Protein AF-C6BZJ2-F1 (afdb_monomer_lite)

Sequence (100 aa):
MFIPDSMCGCAAEIKLNNRDAMRISLFDVQFTPKAMILIGMGIKKIAAKHGLPEGIIKEHMKGNLFIAPPSKNLYFLFHVPELDADMHITIPPCHFELIG

Structure (mmCIF, N/CA/C/O backbone):
data_AF-C6BZJ2-F1
#
_entry.id   AF-C6BZJ2-F1
#
loop_
_atom_site.group_PDB
_atom_site.id
_atom_site.type_symbol
_atom_site.label_atom_id
_atom_site.label_alt_id
_atom_site.label_comp_id
_atom_site.label_asym_id
_atom_site.label_entity_id
_atom_site.label_seq_id
_atom_site.pdbx_PDB_ins_code
_atom_site.Cartn_x
_atom_site.Cartn_y
_atom_site.Cartn_z
_atom_site.occupancy
_atom_site.B_iso_or_equiv
_atom_site.auth_seq_id
_atom_site.auth_comp_id
_atom_site.auth_asym_id
_atom_site.auth_atom_id
_atom_site.pdbx_PDB_model_num
ATOM 1 N N . MET A 1 1 ? -29.872 1.836 -23.911 1.00 36.44 1 MET A N 1
ATOM 2 C CA . MET A 1 1 ? -29.482 0.472 -23.503 1.00 36.44 1 MET A CA 1
ATOM 3 C C . MET A 1 1 ? -28.962 0.594 -22.080 1.00 36.44 1 MET A C 1
ATOM 5 O O . MET A 1 1 ? -27.877 1.122 -21.896 1.00 36.44 1 MET A O 1
ATOM 9 N N . PHE A 1 2 ? -29.796 0.293 -21.084 1.00 41.50 2 PHE A N 1
ATOM 10 C CA . PHE A 1 2 ? -29.382 0.304 -19.679 1.00 41.50 2 PHE A CA 1
ATOM 11 C C . PHE A 1 2 ? -28.673 -1.022 -19.417 1.00 41.50 2 PHE A C 1
ATOM 13 O O . PHE A 1 2 ? -29.295 -2.075 -19.548 1.00 41.50 2 PHE A O 1
ATOM 20 N N . ILE A 1 3 ? -27.373 -0.972 -19.136 1.00 44.03 3 ILE A N 1
ATOM 21 C CA . ILE A 1 3 ? -26.630 -2.139 -18.664 1.00 44.03 3 ILE A CA 1
ATOM 22 C C . ILE A 1 3 ? -26.962 -2.261 -17.171 1.00 44.03 3 ILE A C 1
ATOM 24 O O . ILE A 1 3 ? -26.715 -1.303 -16.441 1.00 44.03 3 ILE A O 1
ATOM 28 N N . PRO A 1 4 ? -27.570 -3.369 -16.714 1.00 42.19 4 PRO A N 1
ATOM 29 C CA . PRO A 1 4 ? -27.825 -3.591 -15.295 1.00 42.19 4 PRO A CA 1
ATOM 30 C C . PRO A 1 4 ? -26.504 -3.563 -14.520 1.00 42.19 4 PRO A C 1
ATOM 32 O O . PRO A 1 4 ? -25.533 -4.169 -14.974 1.00 42.19 4 PRO A O 1
ATOM 35 N N . ASP A 1 5 ? -26.467 -2.936 -13.341 1.00 49.00 5 ASP A N 1
ATOM 36 C CA . ASP A 1 5 ? -25.269 -2.898 -12.479 1.00 49.00 5 ASP A CA 1
ATOM 37 C C . ASP A 1 5 ? -24.736 -4.302 -12.131 1.00 49.00 5 ASP A C 1
ATOM 39 O O . ASP A 1 5 ? -23.554 -4.474 -11.850 1.00 49.00 5 ASP A O 1
ATOM 43 N N . SER A 1 6 ? -25.572 -5.339 -12.245 1.00 45.28 6 SER A N 1
ATOM 44 C CA . SER A 1 6 ? -25.180 -6.745 -12.090 1.00 45.28 6 SER A CA 1
ATOM 45 C C . SER A 1 6 ? -24.335 -7.317 -13.239 1.00 45.28 6 SER A C 1
ATOM 47 O O . SER A 1 6 ? -23.832 -8.432 -13.122 1.00 45.28 6 SER A O 1
ATOM 49 N N . MET A 1 7 ? -24.163 -6.581 -14.341 1.00 42.12 7 MET A N 1
ATOM 50 C CA . MET A 1 7 ? -23.281 -6.920 -15.470 1.00 42.12 7 MET A CA 1
ATOM 51 C C . MET A 1 7 ? -21.996 -6.078 -15.488 1.00 42.12 7 MET A C 1
ATOM 53 O O . MET A 1 7 ? -21.133 -6.287 -16.342 1.00 42.12 7 MET A O 1
ATOM 57 N N . CYS A 1 8 ? -21.834 -5.150 -14.539 1.00 42.81 8 CYS A N 1
ATOM 58 C CA . CYS A 1 8 ? -20.593 -4.415 -14.338 1.00 42.81 8 CYS A CA 1
ATOM 59 C C . CYS A 1 8 ? -19.653 -5.292 -13.500 1.00 42.81 8 CYS A C 1
ATOM 61 O O . CYS A 1 8 ? -19.649 -5.209 -12.280 1.00 42.81 8 CYS A O 1
ATOM 63 N N . GLY A 1 9 ? -18.964 -6.213 -14.188 1.00 38.72 9 GLY A N 1
ATOM 64 C CA . GLY A 1 9 ? -17.849 -7.045 -13.726 1.00 38.72 9 GLY A CA 1
ATOM 65 C C . GLY A 1 9 ? -17.817 -7.346 -12.232 1.00 38.72 9 GLY A C 1
ATOM 66 O O . GLY A 1 9 ? -17.342 -6.518 -11.462 1.00 38.72 9 GLY A O 1
ATOM 67 N N . CYS A 1 10 ? -18.251 -8.554 -11.854 1.00 40.34 10 CYS A N 1
ATOM 68 C CA . CYS A 1 10 ? -18.005 -9.165 -10.551 1.00 40.34 10 CYS A CA 1
ATOM 69 C C . CYS A 1 10 ? -16.703 -8.626 -9.948 1.00 40.34 10 CYS A C 1
ATOM 71 O O . CYS A 1 10 ? -15.621 -8.933 -10.456 1.00 40.34 10 CYS A O 1
ATOM 73 N N . ALA A 1 11 ? -16.802 -7.792 -8.908 1.00 49.09 11 ALA A N 1
ATOM 74 C CA . ALA A 1 11 ? -15.646 -7.458 -8.100 1.00 49.09 11 ALA A CA 1
ATOM 75 C C . ALA A 1 11 ? -15.102 -8.804 -7.624 1.00 49.09 11 ALA A C 1
ATOM 77 O O . ALA A 1 11 ? -15.763 -9.481 -6.840 1.00 49.09 11 ALA A O 1
ATOM 78 N N . ALA A 1 12 ? -13.986 -9.253 -8.203 1.00 55.09 12 ALA A N 1
ATOM 79 C CA . ALA A 1 12 ? -13.377 -10.511 -7.813 1.00 55.09 12 ALA A CA 1
ATOM 80 C C . ALA A 1 12 ? -13.259 -10.494 -6.286 1.00 55.09 12 ALA A C 1
ATOM 82 O O . ALA A 1 12 ? -12.769 -9.508 -5.731 1.00 55.09 12 ALA A O 1
ATOM 83 N N . GLU A 1 13 ? -13.774 -11.525 -5.614 1.00 66.25 13 GLU A N 1
ATOM 84 C CA . GLU A 1 13 ? -13.647 -11.647 -4.164 1.00 66.25 13 GLU A CA 1
ATOM 85 C C . GLU A 1 13 ? -12.154 -11.724 -3.834 1.00 66.25 13 GLU A C 1
ATOM 87 O O . GLU A 1 13 ? -11.521 -12.772 -3.968 1.00 66.25 13 GLU A O 1
ATOM 92 N N . ILE A 1 14 ? -11.560 -10.595 -3.451 1.00 80.50 14 ILE A N 1
ATOM 93 C CA . ILE A 1 14 ? -10.163 -10.554 -3.037 1.00 80.50 14 ILE A CA 1
ATOM 94 C C . ILE A 1 14 ? -10.122 -11.081 -1.612 1.00 80.50 14 ILE A C 1
ATOM 96 O O . ILE A 1 14 ? -10.772 -10.542 -0.717 1.00 80.50 14 ILE A O 1
ATOM 100 N N . LYS A 1 15 ? -9.359 -12.155 -1.402 1.00 83.50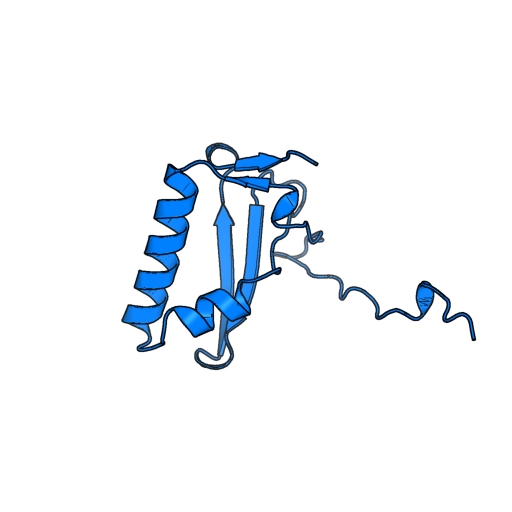 15 LYS A N 1
ATOM 101 C CA . LYS A 1 15 ? -9.185 -12.771 -0.086 1.00 83.50 15 LYS A CA 1
ATOM 102 C C . LYS A 1 15 ? -7.775 -12.539 0.426 1.00 83.50 15 LYS A C 1
ATOM 104 O O . LYS A 1 15 ? -6.801 -12.792 -0.274 1.00 83.50 15 LYS A O 1
ATOM 109 N N . LEU A 1 16 ? -7.667 -12.106 1.679 1.00 84.75 16 LEU A N 1
ATOM 110 C CA . LEU A 1 16 ? -6.401 -11.969 2.390 1.00 84.75 16 LEU A CA 1
ATOM 111 C C . LEU A 1 16 ? -6.316 -13.015 3.503 1.00 84.75 16 LEU A C 1
ATOM 113 O O . LEU A 1 16 ? -6.866 -12.826 4.592 1.00 84.75 16 LEU A O 1
ATOM 117 N N . ASN A 1 17 ? -5.580 -14.100 3.251 1.00 83.69 17 ASN A N 1
ATOM 118 C CA . ASN A 1 17 ? -5.438 -15.239 4.168 1.00 83.69 17 ASN A CA 1
ATOM 119 C C . ASN A 1 17 ? -6.802 -15.847 4.554 1.00 83.69 17 ASN A C 1
ATOM 121 O O . ASN A 1 17 ? -7.129 -15.925 5.736 1.00 83.69 17 ASN A O 1
ATOM 125 N N . ASN A 1 18 ? -7.613 -16.231 3.560 1.00 85.19 18 ASN A N 1
ATOM 126 C CA . ASN A 1 18 ? -8.975 -16.774 3.729 1.00 85.19 18 ASN A CA 1
ATOM 127 C C . ASN A 1 18 ? -9.995 -15.820 4.378 1.00 85.19 18 ASN A C 1
ATOM 129 O O . ASN A 1 18 ? -11.039 -16.266 4.845 1.00 85.19 18 ASN A O 1
ATOM 133 N N . ARG A 1 19 ? -9.709 -14.516 4.405 1.00 85.69 19 ARG A N 1
ATOM 134 C CA . ARG A 1 19 ? -10.638 -13.479 4.875 1.00 85.69 19 ARG A CA 1
ATOM 135 C C . ARG A 1 19 ? -11.050 -12.600 3.715 1.00 85.69 19 ARG A C 1
ATOM 137 O O . ARG A 1 19 ? -10.190 -12.247 2.909 1.00 85.69 19 ARG A O 1
ATOM 144 N N . ASP A 1 20 ? -12.310 -12.204 3.679 1.00 89.12 20 ASP A N 1
ATOM 145 C CA . ASP A 1 20 ? -12.795 -11.282 2.659 1.00 89.12 20 ASP A CA 1
ATOM 146 C C . ASP A 1 20 ? -12.140 -9.911 2.843 1.00 89.12 20 ASP A C 1
ATOM 148 O O . ASP A 1 20 ? -12.094 -9.357 3.948 1.00 89.12 20 ASP A O 1
ATOM 152 N N . ALA A 1 21 ? -11.583 -9.388 1.754 1.00 91.38 21 ALA A N 1
ATOM 153 C CA . ALA A 1 21 ? -10.979 -8.072 1.705 1.00 91.38 21 ALA A CA 1
ATOM 154 C C . ALA A 1 21 ? -11.869 -7.140 0.879 1.00 91.38 21 ALA A C 1
ATOM 156 O O . ALA A 1 21 ? -12.190 -7.408 -0.278 1.00 91.38 21 ALA A O 1
ATOM 157 N N . MET A 1 22 ? -12.252 -6.018 1.476 1.00 91.56 22 MET A N 1
ATOM 158 C CA . MET A 1 22 ? -13.057 -4.994 0.823 1.00 91.56 22 MET A CA 1
ATOM 159 C C . MET A 1 22 ? -12.140 -3.899 0.307 1.00 91.56 22 MET A C 1
ATOM 161 O O . MET A 1 22 ? -11.322 -3.365 1.060 1.00 91.56 22 MET A O 1
ATOM 165 N N . ARG A 1 23 ? -12.267 -3.574 -0.981 1.00 92.88 23 ARG A N 1
ATOM 166 C CA . ARG A 1 23 ? -11.536 -2.460 -1.588 1.00 92.88 23 ARG A CA 1
ATOM 167 C C . ARG A 1 23 ? -12.082 -1.143 -1.041 1.00 92.88 23 ARG A C 1
ATOM 169 O O . ARG A 1 23 ? -13.296 -0.981 -0.969 1.00 92.88 23 ARG A O 1
ATOM 176 N N . ILE A 1 24 ? -11.196 -0.210 -0.712 1.00 92.38 24 ILE A N 1
ATOM 177 C CA . ILE A 1 24 ? -11.568 1.153 -0.319 1.00 92.38 24 ILE A CA 1
ATOM 178 C C . ILE A 1 24 ? -10.845 2.184 -1.183 1.00 92.38 24 ILE A C 1
ATOM 180 O O . ILE A 1 24 ? -9.786 1.902 -1.755 1.00 92.38 24 ILE A O 1
ATOM 184 N N . SER A 1 25 ? -11.415 3.383 -1.293 1.00 91.19 25 SER A N 1
ATOM 185 C CA . SER A 1 25 ? -10.779 4.467 -2.032 1.00 91.19 25 SER A CA 1
ATOM 186 C C . SER A 1 25 ? -9.592 5.025 -1.254 1.00 91.19 25 SER A C 1
ATOM 188 O O . SER A 1 25 ? -9.645 5.185 -0.038 1.00 91.19 25 SER A O 1
ATOM 190 N N . LEU A 1 26 ? -8.534 5.417 -1.968 1.00 89.50 26 LEU A N 1
ATOM 191 C CA . LEU A 1 26 ? -7.454 6.220 -1.382 1.00 89.50 26 LEU A CA 1
ATOM 192 C C . LEU A 1 26 ? -7.958 7.579 -0.874 1.00 89.50 26 LEU A C 1
ATOM 194 O O . LEU A 1 26 ? -7.335 8.153 0.011 1.00 89.50 26 LEU A O 1
ATOM 198 N N . PHE A 1 27 ? -9.063 8.087 -1.429 1.00 90.81 27 PHE A N 1
ATOM 199 C CA . PHE A 1 27 ? -9.676 9.343 -0.995 1.00 90.81 27 PHE A CA 1
ATOM 200 C C . PHE A 1 27 ? -10.423 9.220 0.340 1.00 90.81 27 PHE A C 1
ATOM 202 O O . PHE A 1 27 ? -10.611 10.232 1.004 1.00 90.81 27 PHE A O 1
ATOM 209 N N . ASP A 1 28 ? -10.771 8.001 0.761 1.00 93.19 28 ASP A N 1
ATOM 210 C CA . ASP A 1 28 ? -11.466 7.742 2.030 1.00 93.19 28 ASP A CA 1
ATOM 211 C C . ASP A 1 28 ? -10.476 7.540 3.191 1.00 93.19 28 ASP A C 1
ATOM 213 O O . ASP A 1 28 ? -10.870 7.207 4.311 1.00 93.19 28 ASP A O 1
ATOM 217 N N . VAL A 1 29 ? -9.172 7.711 2.934 1.00 93.19 29 VAL A N 1
ATOM 218 C CA . VAL A 1 29 ? -8.098 7.455 3.896 1.00 93.19 29 VAL A CA 1
ATOM 219 C C . VAL A 1 29 ? -7.170 8.650 4.009 1.00 93.19 29 VAL A C 1
ATOM 221 O O . VAL A 1 29 ? -6.525 9.065 3.047 1.00 93.19 29 VAL A O 1
ATOM 224 N N . GLN A 1 30 ? -7.003 9.137 5.233 1.00 95.81 30 GLN A N 1
ATOM 225 C CA . GLN A 1 30 ? -5.985 10.115 5.568 1.00 95.81 30 GLN A CA 1
ATOM 226 C C . GLN A 1 30 ? -4.783 9.422 6.208 1.00 95.81 30 GLN A C 1
ATOM 228 O O . GLN A 1 30 ? -4.843 8.933 7.333 1.00 95.81 30 GLN A O 1
ATOM 233 N N . PHE A 1 31 ? -3.654 9.395 5.502 1.00 95.31 31 PHE A N 1
ATOM 234 C CA . PHE A 1 31 ? -2.404 8.871 6.048 1.00 95.31 31 PHE A CA 1
ATOM 235 C C . PHE A 1 31 ? -1.679 9.911 6.900 1.00 95.31 31 PHE A C 1
ATOM 237 O O . PHE A 1 31 ? -1.584 11.087 6.546 1.00 95.31 31 PHE A O 1
ATOM 244 N N . THR A 1 32 ? -1.060 9.454 7.987 1.00 96.81 32 THR A N 1
ATOM 245 C CA . THR A 1 32 ? -0.117 10.289 8.742 1.00 96.81 32 THR A CA 1
ATOM 246 C C . THR A 1 32 ? 1.109 10.631 7.879 1.00 96.81 32 THR A C 1
ATOM 248 O O . THR A 1 32 ? 1.542 9.802 7.069 1.00 96.81 32 THR A O 1
ATOM 251 N N . PRO A 1 33 ? 1.772 11.787 8.086 1.00 95.94 33 PRO A N 1
ATOM 252 C CA . PRO A 1 33 ? 2.997 12.126 7.352 1.00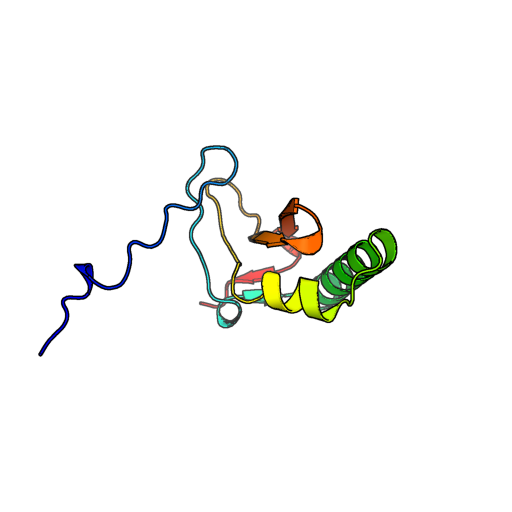 95.94 33 PRO A CA 1
ATOM 253 C C . PRO A 1 33 ? 4.088 11.053 7.478 1.00 95.94 33 PRO A C 1
ATOM 255 O O . PRO A 1 33 ? 4.758 10.705 6.506 1.00 95.94 33 PRO A O 1
ATOM 258 N N . LYS A 1 34 ? 4.221 10.461 8.673 1.00 94.94 34 LYS A N 1
ATOM 259 C CA . LYS A 1 34 ? 5.145 9.349 8.931 1.00 94.94 34 LYS A CA 1
ATOM 260 C C . LYS A 1 34 ? 4.816 8.122 8.077 1.00 94.94 34 LYS A C 1
ATOM 262 O O . LYS A 1 34 ? 5.732 7.504 7.544 1.00 94.94 34 LYS A O 1
ATOM 267 N N . ALA A 1 35 ? 3.537 7.775 7.932 1.00 93.94 35 ALA A N 1
ATOM 268 C CA . ALA A 1 35 ? 3.118 6.653 7.096 1.00 93.94 35 ALA A CA 1
ATOM 269 C C . ALA A 1 35 ? 3.479 6.884 5.627 1.00 93.94 35 ALA A C 1
ATOM 271 O O . ALA A 1 35 ? 4.073 6.007 5.008 1.00 93.94 35 ALA A O 1
ATOM 272 N N . MET A 1 36 ? 3.215 8.084 5.103 1.00 93.81 36 MET A N 1
ATOM 273 C CA . MET A 1 36 ? 3.550 8.441 3.720 1.00 93.81 36 MET A CA 1
ATOM 274 C C . MET A 1 36 ? 5.048 8.290 3.433 1.00 93.81 36 MET A C 1
ATOM 276 O O . MET A 1 36 ? 5.432 7.719 2.411 1.00 93.81 36 MET A O 1
ATOM 280 N N . ILE A 1 37 ? 5.900 8.736 4.362 1.00 94.94 37 ILE A N 1
ATOM 281 C CA . ILE A 1 37 ? 7.357 8.576 4.262 1.00 94.94 37 ILE A CA 1
ATOM 282 C C . ILE A 1 37 ? 7.740 7.093 4.250 1.00 94.94 37 ILE A C 1
ATOM 284 O O . ILE A 1 37 ? 8.495 6.665 3.378 1.00 94.94 37 ILE A O 1
ATOM 288 N N . LEU A 1 38 ? 7.210 6.298 5.183 1.00 94.06 38 LEU A N 1
ATOM 289 C CA . LEU A 1 38 ? 7.528 4.871 5.293 1.00 94.06 38 LEU A CA 1
ATOM 290 C C . LEU A 1 38 ? 7.076 4.073 4.064 1.00 94.06 38 LEU A C 1
ATOM 292 O O . LEU A 1 38 ? 7.836 3.239 3.575 1.00 94.06 38 LEU A O 1
ATOM 296 N N . ILE A 1 39 ? 5.887 4.362 3.529 1.00 92.38 39 ILE A N 1
ATOM 297 C CA . ILE A 1 39 ? 5.379 3.755 2.291 1.00 92.38 39 ILE A CA 1
ATOM 298 C C . ILE A 1 39 ? 6.316 4.099 1.128 1.00 92.38 39 ILE A C 1
ATOM 300 O O . ILE A 1 39 ? 6.782 3.205 0.421 1.00 92.38 39 ILE A O 1
ATOM 304 N N . GLY A 1 40 ? 6.671 5.379 0.973 1.00 93.25 40 GLY A N 1
ATOM 305 C CA . GLY A 1 40 ? 7.602 5.825 -0.063 1.00 93.25 40 GLY A CA 1
ATOM 306 C C . GLY A 1 40 ? 8.985 5.172 0.051 1.00 93.25 40 GLY A C 1
ATOM 307 O O . GLY A 1 40 ? 9.543 4.723 -0.950 1.00 93.25 40 GLY A O 1
ATOM 308 N N . MET A 1 41 ? 9.528 5.060 1.267 1.00 94.00 41 MET A N 1
ATOM 309 C CA . MET A 1 41 ? 10.793 4.363 1.529 1.00 94.00 41 MET A CA 1
ATOM 310 C C . MET A 1 41 ? 10.706 2.866 1.212 1.00 94.00 41 MET A C 1
ATOM 312 O O . MET A 1 41 ? 11.650 2.306 0.656 1.00 94.00 41 MET A O 1
ATOM 316 N N . GLY A 1 42 ? 9.581 2.222 1.531 1.00 92.19 42 GLY A N 1
ATOM 317 C CA . GLY A 1 42 ? 9.325 0.822 1.201 1.00 92.19 42 GLY A CA 1
ATOM 318 C C . GLY A 1 42 ? 9.355 0.578 -0.306 1.00 92.19 42 GLY A C 1
ATOM 319 O O . GLY A 1 42 ? 10.100 -0.284 -0.768 1.00 92.19 42 GLY A O 1
ATOM 320 N N . ILE A 1 43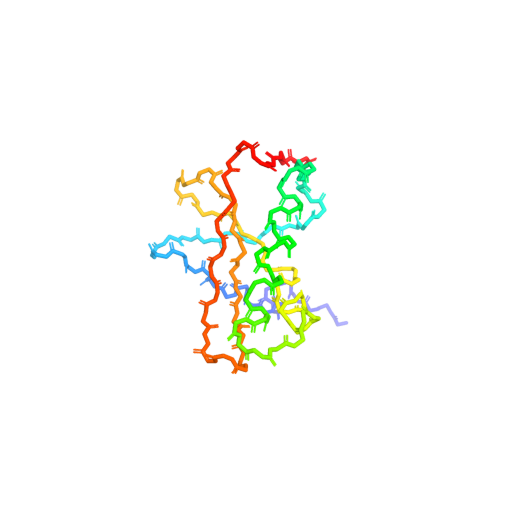 ? 8.632 1.399 -1.075 1.00 93.00 43 ILE A N 1
ATOM 321 C CA . ILE A 1 43 ? 8.608 1.334 -2.545 1.00 93.00 43 ILE A CA 1
ATOM 322 C C . ILE A 1 43 ? 10.018 1.503 -3.117 1.00 93.00 43 ILE A C 1
ATOM 324 O O . ILE A 1 43 ? 10.452 0.680 -3.919 1.00 93.00 43 ILE A O 1
ATOM 328 N N . LYS A 1 44 ? 10.764 2.516 -2.655 1.00 93.81 44 LYS A N 1
ATOM 329 C CA . LYS A 1 44 ? 12.160 2.749 -3.064 1.00 93.81 44 LYS A CA 1
ATOM 330 C C . LYS A 1 44 ? 13.054 1.545 -2.814 1.00 93.81 44 LYS A C 1
ATOM 332 O O . LYS A 1 44 ? 13.859 1.180 -3.665 1.00 93.81 44 LYS A O 1
ATOM 337 N N . LYS A 1 45 ? 12.912 0.918 -1.647 1.00 93.75 45 LYS A N 1
ATOM 338 C CA . LYS A 1 45 ? 13.714 -0.245 -1.271 1.00 93.75 45 LYS A CA 1
ATOM 339 C C . LYS A 1 45 ? 13.389 -1.464 -2.135 1.00 93.75 45 LYS A C 1
ATOM 341 O O . LYS A 1 45 ? 14.312 -2.173 -2.522 1.00 93.75 45 LYS A O 1
ATOM 346 N N . ILE A 1 46 ? 12.112 -1.700 -2.442 1.00 90.81 46 ILE A N 1
ATOM 347 C CA . ILE A 1 46 ? 11.685 -2.797 -3.324 1.00 90.81 46 ILE A CA 1
ATOM 348 C C . ILE A 1 46 ? 12.209 -2.553 -4.745 1.00 90.81 46 ILE A C 1
ATOM 350 O O . ILE A 1 46 ? 12.872 -3.423 -5.300 1.00 90.81 46 ILE A O 1
ATOM 354 N N . ALA A 1 47 ? 12.002 -1.347 -5.281 1.00 93.00 47 ALA A N 1
ATOM 355 C CA . ALA A 1 47 ? 12.518 -0.917 -6.580 1.00 93.00 47 ALA A CA 1
ATOM 356 C C . ALA A 1 47 ? 14.030 -1.158 -6.700 1.00 93.00 47 ALA A C 1
ATOM 358 O O . ALA A 1 47 ? 14.481 -1.885 -7.582 1.00 93.00 47 ALA A O 1
ATOM 359 N N . ALA A 1 48 ? 14.808 -0.631 -5.749 1.00 94.88 48 ALA A N 1
ATOM 360 C CA . ALA A 1 48 ? 16.261 -0.773 -5.739 1.00 94.88 48 ALA A CA 1
ATOM 361 C C . ALA A 1 48 ? 16.718 -2.233 -5.610 1.00 94.88 48 ALA A C 1
ATOM 363 O O . ALA A 1 48 ? 17.655 -2.645 -6.288 1.00 94.88 48 ALA A O 1
ATOM 364 N N . LYS A 1 49 ? 16.053 -3.029 -4.762 1.00 93.50 49 LYS A N 1
ATOM 365 C CA . LYS A 1 49 ? 16.409 -4.437 -4.539 1.00 93.50 49 LYS A CA 1
ATOM 366 C C . LYS A 1 49 ? 16.241 -5.284 -5.801 1.00 93.50 49 LYS A C 1
ATOM 368 O O . LYS A 1 49 ? 17.021 -6.208 -6.007 1.00 93.50 49 LYS A O 1
ATOM 373 N N . HIS A 1 50 ? 15.227 -4.989 -6.607 1.00 92.00 50 HIS A N 1
ATOM 374 C CA . HIS A 1 50 ? 14.876 -5.789 -7.777 1.00 92.00 50 HIS A CA 1
ATOM 375 C C . HIS A 1 50 ? 15.249 -5.129 -9.113 1.00 92.00 50 HIS A C 1
ATOM 377 O O . HIS A 1 50 ? 14.908 -5.654 -10.166 1.00 92.00 50 HIS A O 1
ATOM 383 N N . GLY A 1 51 ? 15.952 -3.991 -9.086 1.00 92.88 51 GLY A N 1
ATOM 384 C CA . GLY A 1 51 ? 16.357 -3.276 -10.299 1.00 92.88 51 GLY A CA 1
ATOM 385 C C . GLY A 1 51 ? 15.185 -2.695 -11.099 1.00 92.88 51 GLY A C 1
ATOM 386 O O . GLY A 1 51 ? 15.313 -2.507 -12.305 1.00 92.88 51 GLY A O 1
ATOM 387 N N . LEU A 1 52 ? 14.051 -2.415 -10.447 1.00 92.06 52 LEU A N 1
ATOM 388 C CA . LEU A 1 52 ? 12.854 -1.871 -11.090 1.00 92.06 52 LEU A CA 1
ATOM 389 C C . LEU A 1 52 ? 12.732 -0.354 -10.891 1.00 92.06 52 LEU A C 1
ATOM 391 O O . LEU A 1 52 ? 13.056 0.154 -9.815 1.00 92.06 52 LEU A O 1
ATOM 395 N N . PRO A 1 53 ? 12.185 0.389 -11.870 1.00 93.31 53 PRO A N 1
ATOM 396 C CA . PRO A 1 53 ? 11.757 1.765 -11.659 1.00 93.31 53 PRO A CA 1
ATOM 397 C C . PRO A 1 53 ? 10.664 1.863 -10.585 1.00 93.31 53 PRO A C 1
ATOM 399 O O . PRO A 1 53 ? 9.679 1.127 -10.615 1.00 93.31 53 PRO A O 1
ATOM 402 N N . GLU A 1 54 ? 10.768 2.846 -9.683 1.00 92.69 54 GLU A N 1
ATOM 403 C CA . GLU A 1 54 ? 9.739 3.097 -8.656 1.00 92.69 54 GLU A CA 1
ATOM 404 C C . GLU A 1 54 ? 8.336 3.304 -9.244 1.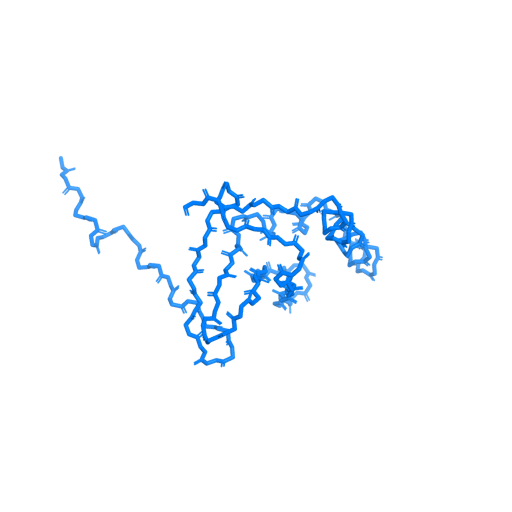00 92.69 54 GLU A C 1
ATOM 406 O O . GLU A 1 54 ? 7.341 2.984 -8.595 1.00 92.69 54 GLU A O 1
ATOM 411 N N . GLY A 1 55 ? 8.262 3.880 -10.450 1.00 92.31 55 GLY A N 1
ATOM 412 C CA . GLY A 1 55 ? 7.007 4.159 -11.145 1.00 92.31 55 GLY A CA 1
ATOM 413 C C . GLY A 1 55 ? 6.183 2.898 -11.392 1.00 92.31 55 GLY A C 1
ATOM 414 O O . GLY A 1 55 ? 4.983 2.927 -11.161 1.00 92.31 55 GLY A O 1
ATOM 415 N N . ILE A 1 56 ? 6.830 1.782 -11.742 1.00 92.31 56 ILE A N 1
ATOM 416 C CA . ILE A 1 56 ? 6.149 0.502 -11.987 1.00 92.31 56 ILE A CA 1
ATOM 417 C C . ILE A 1 56 ? 5.416 0.050 -10.721 1.00 92.31 56 ILE A C 1
ATOM 419 O O . ILE A 1 56 ? 4.208 -0.171 -10.735 1.00 92.31 56 ILE A O 1
ATOM 423 N N . ILE A 1 57 ? 6.115 0.022 -9.584 1.00 92.25 57 ILE A N 1
ATOM 424 C CA . ILE A 1 57 ? 5.519 -0.387 -8.304 1.00 92.25 57 ILE A CA 1
ATOM 425 C C . ILE A 1 57 ? 4.357 0.541 -7.921 1.00 92.25 57 ILE A C 1
ATOM 427 O O . ILE A 1 57 ? 3.325 0.071 -7.446 1.00 92.25 57 ILE A O 1
ATOM 431 N N . LYS A 1 58 ? 4.505 1.857 -8.130 1.00 92.56 58 LYS A N 1
ATOM 432 C CA . LYS A 1 58 ? 3.455 2.842 -7.820 1.00 92.56 58 LYS A CA 1
ATOM 433 C C . LYS A 1 58 ? 2.206 2.643 -8.677 1.00 92.56 58 LYS A C 1
ATOM 435 O O . LYS A 1 58 ? 1.109 2.737 -8.133 1.00 92.56 58 LYS A O 1
ATOM 440 N N . GLU A 1 59 ? 2.363 2.350 -9.966 1.00 92.50 59 GLU A N 1
ATOM 441 C CA . GLU A 1 59 ? 1.234 2.076 -10.860 1.00 92.50 59 GLU A CA 1
ATOM 442 C C . GLU A 1 59 ? 0.487 0.807 -10.440 1.00 92.50 59 GLU A C 1
ATOM 444 O O . GLU A 1 59 ? -0.731 0.847 -10.285 1.00 92.50 59 GLU A O 1
ATOM 449 N N . HIS A 1 60 ? 1.199 -0.283 -10.133 1.00 91.62 60 HIS A N 1
ATOM 450 C CA . HIS A 1 60 ? 0.560 -1.511 -9.647 1.00 91.62 60 HIS A CA 1
ATOM 451 C C . HIS A 1 60 ? -0.100 -1.344 -8.269 1.00 91.62 60 HIS A C 1
ATOM 453 O O . HIS A 1 60 ? -1.144 -1.936 -8.000 1.00 91.62 60 HIS A O 1
ATOM 459 N N . MET A 1 61 ? 0.457 -0.510 -7.391 1.00 92.06 61 MET A N 1
ATOM 460 C CA . MET A 1 61 ? -0.120 -0.225 -6.072 1.00 92.06 61 MET A CA 1
ATOM 461 C C . MET A 1 61 ? -1.402 0.626 -6.150 1.00 92.06 61 MET A C 1
ATOM 463 O O . MET A 1 61 ? -2.256 0.565 -5.259 1.00 92.06 61 MET A O 1
ATOM 467 N N . LYS A 1 62 ? -1.552 1.448 -7.194 1.00 90.19 62 LYS A N 1
ATOM 468 C CA . LYS A 1 62 ? -2.626 2.439 -7.315 1.00 90.19 62 LYS A CA 1
ATOM 469 C C . LYS A 1 62 ? -4.008 1.784 -7.314 1.00 90.19 62 LYS A C 1
ATOM 471 O O . LYS A 1 62 ? -4.288 0.860 -8.067 1.00 90.19 62 LYS A O 1
ATOM 476 N N . GLY A 1 63 ? -4.898 2.293 -6.460 1.00 88.19 63 GLY A N 1
ATOM 477 C 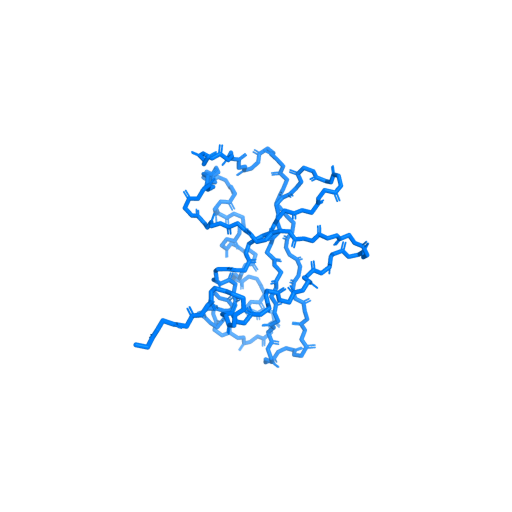CA . GLY A 1 63 ? -6.282 1.815 -6.357 1.00 88.19 63 GLY A CA 1
ATOM 478 C C . GLY A 1 63 ? -6.446 0.422 -5.737 1.00 88.19 63 GLY A C 1
ATOM 479 O O . GLY A 1 63 ? -7.572 -0.062 -5.645 1.00 88.19 63 GLY A O 1
ATOM 480 N N . ASN A 1 64 ? -5.361 -0.217 -5.295 1.00 93.94 64 ASN A N 1
ATOM 481 C CA . ASN A 1 64 ? -5.354 -1.563 -4.726 1.00 93.94 64 ASN A CA 1
ATOM 482 C C . ASN A 1 64 ? -5.232 -1.527 -3.197 1.00 93.94 64 ASN A C 1
ATOM 484 O O . ASN A 1 64 ? -4.348 -2.149 -2.608 1.00 93.94 64 ASN A O 1
ATOM 488 N N . LEU A 1 65 ? -6.123 -0.759 -2.571 1.00 94.56 65 LEU A N 1
ATOM 489 C CA . LEU A 1 65 ? -6.185 -0.535 -1.132 1.00 94.56 65 LEU A CA 1
ATOM 490 C C . LEU A 1 65 ? -7.382 -1.279 -0.526 1.00 94.56 65 LEU A C 1
ATOM 492 O O . LEU A 1 65 ? -8.490 -1.195 -1.054 1.00 94.56 65 LEU A O 1
ATOM 496 N N . PHE A 1 66 ? -7.162 -1.998 0.574 1.00 94.88 66 PHE A N 1
ATOM 497 C CA . PHE A 1 66 ? -8.123 -2.948 1.127 1.00 94.88 66 PHE A CA 1
ATOM 498 C C . PHE A 1 66 ? -8.168 -2.946 2.652 1.00 94.88 66 PHE A C 1
ATOM 500 O O . PHE A 1 66 ? -7.143 -2.806 3.318 1.00 94.88 66 PHE A O 1
ATOM 507 N N . ILE A 1 67 ? -9.347 -3.225 3.202 1.00 93.75 67 ILE A N 1
ATOM 508 C CA . ILE A 1 67 ? -9.552 -3.612 4.603 1.00 93.75 67 ILE A CA 1
ATOM 509 C C . ILE A 1 67 ? -9.978 -5.078 4.670 1.00 93.75 67 ILE A C 1
ATOM 511 O O . ILE A 1 67 ? -10.715 -5.547 3.809 1.00 93.75 67 ILE A O 1
ATOM 515 N N . ALA A 1 68 ? -9.519 -5.810 5.684 1.00 92.38 68 ALA A N 1
ATOM 516 C CA . ALA A 1 68 ? -9.824 -7.235 5.844 1.00 92.38 68 ALA A CA 1
ATOM 517 C C . ALA A 1 68 ? -10.205 -7.552 7.303 1.00 92.38 68 ALA A C 1
ATOM 519 O O . ALA A 1 68 ? -9.322 -7.855 8.125 1.00 92.38 68 ALA A O 1
ATOM 520 N N . PRO A 1 69 ? -11.505 -7.474 7.654 1.00 89.25 69 PRO A N 1
ATOM 521 C CA . PRO A 1 69 ? -11.992 -7.828 8.983 1.00 89.25 69 PRO A CA 1
ATOM 522 C C . PRO A 1 69 ? -11.578 -9.254 9.394 1.00 89.25 69 PRO A C 1
ATOM 524 O O . PRO A 1 69 ? -11.424 -10.133 8.545 1.00 89.25 69 PRO A O 1
ATOM 527 N N . PRO A 1 70 ? -11.344 -9.514 10.693 1.00 91.38 70 PRO A N 1
ATOM 528 C CA . PRO A 1 70 ? -11.493 -8.606 11.837 1.00 91.38 70 PRO A CA 1
ATOM 529 C C . PRO A 1 70 ? -10.269 -7.701 12.084 1.00 91.38 70 PRO A C 1
ATOM 531 O O . PRO A 1 70 ? -10.196 -7.031 13.114 1.00 91.38 70 PRO A O 1
ATOM 534 N N . SER A 1 71 ? -9.273 -7.694 11.189 1.00 92.50 71 SER A N 1
ATOM 535 C CA . SER A 1 71 ? -8.109 -6.823 11.361 1.00 92.50 71 SER A CA 1
ATOM 536 C C . SER A 1 71 ? -8.499 -5.358 11.196 1.00 92.50 71 SER A C 1
ATOM 538 O O . SER A 1 71 ? -9.293 -5.012 10.327 1.00 92.50 71 SER A O 1
ATOM 540 N N . LYS A 1 72 ? -7.884 -4.497 12.009 1.00 93.00 72 LYS A N 1
ATOM 541 C CA . LYS A 1 72 ? -7.985 -3.034 11.896 1.00 93.00 72 LYS A CA 1
ATOM 542 C C . LYS A 1 72 ? -6.885 -2.431 11.021 1.00 93.00 72 LYS A C 1
ATOM 544 O O . LYS A 1 72 ? -6.722 -1.218 10.993 1.00 93.00 72 LYS A O 1
ATOM 549 N N . ASN A 1 73 ? -6.080 -3.273 10.378 1.00 95.19 73 ASN A N 1
ATOM 550 C CA . ASN A 1 73 ? -5.038 -2.812 9.479 1.00 95.19 73 ASN A CA 1
ATOM 551 C C . ASN A 1 73 ? -5.622 -2.490 8.108 1.00 95.19 73 ASN A C 1
ATOM 553 O O . ASN A 1 73 ? -6.623 -3.066 7.677 1.00 95.19 73 ASN A O 1
ATOM 557 N N . LEU A 1 74 ? -4.909 -1.619 7.414 1.00 94.62 74 LEU A N 1
ATOM 558 C CA . LEU A 1 74 ? -5.130 -1.310 6.020 1.00 94.62 74 LEU A CA 1
ATOM 559 C C . LEU A 1 74 ? -4.067 -2.003 5.166 1.00 94.62 74 LEU A C 1
ATOM 561 O O . LEU A 1 74 ? -2.934 -2.190 5.613 1.00 94.62 74 LEU A O 1
ATOM 565 N N . TYR A 1 75 ? -4.425 -2.405 3.952 1.00 94.81 75 TYR A N 1
ATOM 566 C CA . TYR A 1 75 ? -3.587 -3.265 3.128 1.00 94.81 75 TYR A CA 1
ATOM 567 C C . TYR A 1 75 ? -3.469 -2.753 1.698 1.00 94.81 75 TYR A C 1
ATOM 569 O O . TYR A 1 75 ? -4.486 -2.518 1.056 1.00 94.81 75 TYR A O 1
ATOM 577 N N . PHE A 1 76 ? -2.249 -2.660 1.164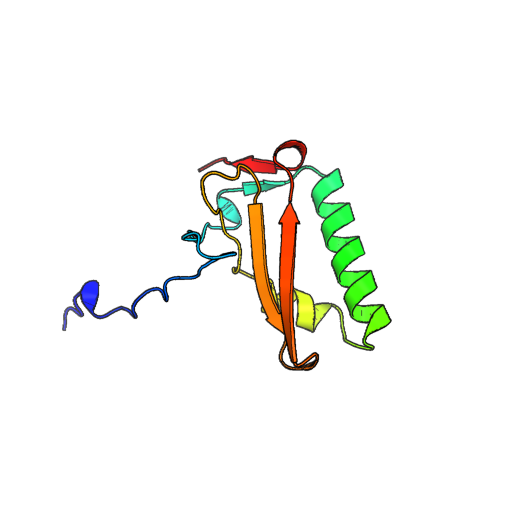 1.00 94.00 76 PHE A N 1
ATOM 578 C CA . PHE A 1 76 ? -2.070 -2.670 -0.290 1.00 94.00 76 PHE A CA 1
ATOM 579 C C . PHE A 1 76 ? -1.857 -4.107 -0.755 1.00 94.00 76 PHE A C 1
ATOM 581 O O . PHE A 1 76 ? -0.925 -4.763 -0.280 1.00 94.00 76 PHE A O 1
ATOM 588 N N . LEU A 1 77 ? -2.716 -4.574 -1.664 1.00 93.19 77 LEU A N 1
ATOM 589 C CA . LEU A 1 77 ? -2.691 -5.929 -2.223 1.00 93.19 77 LEU A CA 1
ATOM 590 C C . LEU A 1 77 ? -2.634 -5.840 -3.746 1.00 93.19 77 LEU A C 1
ATOM 592 O O . LEU A 1 77 ? -3.630 -5.499 -4.377 1.00 93.19 77 LEU A O 1
ATOM 596 N N . PHE A 1 78 ? -1.476 -6.107 -4.339 1.00 92.75 78 PHE A N 1
ATOM 597 C CA . PHE A 1 78 ? -1.282 -5.960 -5.781 1.00 92.75 78 PHE A CA 1
ATOM 598 C C . PHE A 1 78 ? -0.247 -6.943 -6.311 1.00 92.75 78 PHE A C 1
ATOM 600 O O . PHE A 1 78 ? 0.667 -7.334 -5.596 1.00 92.75 78 PHE A O 1
ATOM 607 N N . HIS A 1 79 ? -0.376 -7.309 -7.580 1.00 92.00 79 HIS A N 1
ATOM 608 C CA . HIS A 1 79 ? 0.581 -8.163 -8.272 1.00 92.00 79 HIS A CA 1
ATOM 609 C C . HIS A 1 79 ? 1.585 -7.304 -9.051 1.00 92.00 79 HIS A C 1
ATOM 611 O O . HIS A 1 79 ? 1.183 -6.322 -9.684 1.00 92.00 79 HIS A O 1
ATOM 617 N N . VAL A 1 80 ? 2.870 -7.666 -9.006 1.00 91.25 80 VAL A N 1
ATOM 618 C CA . VAL A 1 80 ? 3.937 -7.050 -9.813 1.00 91.25 80 VAL A CA 1
ATOM 619 C C . VAL A 1 80 ? 4.460 -8.103 -10.797 1.00 91.25 80 VAL A C 1
ATOM 621 O O . VAL A 1 80 ? 5.279 -8.937 -10.397 1.00 91.25 80 VAL A O 1
ATOM 624 N N . PRO A 1 81 ? 4.004 -8.086 -12.066 1.00 89.44 81 PRO A N 1
ATOM 625 C CA . PRO A 1 81 ? 4.368 -9.090 -13.067 1.00 89.44 81 PRO A CA 1
ATOM 626 C C . PRO A 1 81 ? 5.875 -9.214 -13.289 1.00 89.44 81 PRO A C 1
ATOM 628 O O . PRO A 1 81 ? 6.388 -10.310 -13.484 1.00 89.44 81 PRO A O 1
ATOM 631 N N . GLU A 1 82 ? 6.610 -8.103 -13.214 1.00 89.69 82 GLU A N 1
ATOM 632 C CA . GLU A 1 82 ? 8.062 -8.073 -13.408 1.00 89.69 82 GLU A CA 1
ATOM 633 C C . GLU A 1 82 ? 8.826 -8.834 -12.319 1.00 89.69 82 GLU A C 1
ATOM 635 O O . GLU A 1 82 ? 9.991 -9.184 -12.507 1.00 89.69 82 GLU A O 1
ATOM 640 N N . LEU A 1 83 ? 8.183 -9.067 -11.174 1.00 88.94 83 LEU A N 1
ATOM 641 C CA . LEU A 1 83 ? 8.736 -9.813 -10.050 1.00 88.94 83 LEU A CA 1
ATOM 642 C C . LEU A 1 83 ? 8.142 -11.214 -9.916 1.00 88.94 83 LEU A C 1
ATOM 644 O O . LEU A 1 83 ? 8.603 -11.949 -9.045 1.00 88.94 83 LEU A O 1
ATOM 648 N N . ASP A 1 84 ? 7.124 -11.546 -10.720 1.00 89.31 84 ASP A N 1
ATOM 649 C CA . ASP A 1 84 ? 6.262 -12.720 -10.536 1.00 89.31 84 ASP A CA 1
ATOM 650 C C . ASP A 1 84 ? 5.833 -12.876 -9.063 1.00 89.31 84 ASP A C 1
ATOM 652 O O . ASP A 1 84 ? 5.960 -13.932 -8.441 1.00 89.31 84 ASP A O 1
ATOM 656 N N . ALA A 1 85 ? 5.428 -11.754 -8.453 1.00 86.44 85 ALA A N 1
ATOM 657 C CA . ALA A 1 85 ? 5.215 -11.668 -7.015 1.00 86.44 85 ALA A CA 1
ATOM 658 C C . ALA A 1 85 ? 3.937 -10.910 -6.655 1.00 86.44 85 ALA A C 1
ATOM 660 O O . ALA A 1 85 ? 3.694 -9.786 -7.109 1.00 86.44 85 ALA A O 1
ATOM 661 N N . ASP A 1 86 ? 3.175 -11.505 -5.740 1.00 89.88 86 ASP A N 1
ATOM 662 C CA . ASP A 1 86 ? 2.075 -10.842 -5.055 1.00 89.88 86 ASP A CA 1
ATOM 663 C C . ASP A 1 86 ? 2.602 -10.041 -3.866 1.00 89.88 86 ASP A C 1
ATOM 665 O O . ASP A 1 86 ? 3.254 -10.553 -2.951 1.00 89.88 86 ASP A O 1
ATOM 669 N N . MET A 1 87 ? 2.303 -8.750 -3.881 1.00 89.81 87 MET A N 1
ATOM 670 C CA . MET A 1 87 ? 2.745 -7.799 -2.882 1.00 89.81 87 MET A CA 1
ATOM 671 C C . MET A 1 87 ? 1.650 -7.572 -1.853 1.00 89.81 87 MET A C 1
ATOM 673 O O . MET A 1 87 ? 0.503 -7.256 -2.172 1.00 89.81 87 MET A O 1
ATOM 677 N N . HIS A 1 88 ? 2.049 -7.680 -0.590 1.00 91.25 88 HIS A N 1
ATOM 678 C CA . HIS A 1 88 ? 1.196 -7.440 0.559 1.00 91.25 88 HIS A CA 1
ATOM 679 C C . HIS A 1 88 ? 1.878 -6.443 1.497 1.00 91.25 88 HIS A C 1
ATOM 681 O O . HIS A 1 88 ? 2.872 -6.757 2.154 1.00 91.25 88 HIS A O 1
ATOM 687 N N . ILE A 1 89 ? 1.335 -5.226 1.565 1.00 91.06 89 ILE A N 1
ATOM 688 C CA . ILE A 1 89 ? 1.820 -4.169 2.461 1.00 91.06 89 ILE A CA 1
ATOM 689 C C . ILE A 1 89 ? 0.771 -3.938 3.538 1.00 91.06 89 ILE A C 1
ATOM 691 O O . ILE A 1 89 ? -0.361 -3.586 3.229 1.00 91.06 89 ILE A O 1
ATOM 695 N N . THR A 1 90 ? 1.152 -4.110 4.802 1.00 94.25 90 THR A N 1
ATOM 696 C CA . THR A 1 90 ? 0.290 -3.839 5.958 1.00 94.25 90 THR A CA 1
ATOM 697 C C . THR A 1 90 ? 0.568 -2.449 6.523 1.00 94.25 90 THR A C 1
ATOM 699 O O . THR A 1 90 ? 1.717 -2.104 6.797 1.00 94.25 90 THR A O 1
ATOM 702 N N . ILE A 1 91 ? -0.490 -1.680 6.760 1.00 94.19 91 ILE A N 1
ATOM 703 C CA . ILE A 1 91 ? -0.460 -0.356 7.379 1.00 94.19 91 ILE A CA 1
ATOM 704 C C . ILE A 1 91 ? -1.239 -0.436 8.700 1.00 94.19 91 ILE A C 1
ATOM 706 O O . ILE A 1 91 ? -2.456 -0.636 8.687 1.00 94.19 91 ILE A O 1
ATOM 710 N N . PRO A 1 92 ? -0.556 -0.317 9.852 1.00 95.06 92 PRO A N 1
ATOM 711 C CA . PRO A 1 92 ? -1.203 -0.338 11.162 1.00 95.06 92 PRO A CA 1
ATOM 712 C C . PRO A 1 92 ? -2.175 0.837 11.384 1.00 95.06 92 PRO A C 1
ATOM 714 O O . PRO A 1 92 ? -1.948 1.917 10.839 1.00 95.06 92 PRO A O 1
ATOM 717 N N . PRO A 1 93 ? -3.197 0.693 12.250 1.00 94.62 93 PRO A N 1
ATOM 718 C CA . PRO A 1 93 ? -4.207 1.731 12.498 1.00 94.62 93 PRO A CA 1
ATOM 719 C C . PRO A 1 93 ? -3.651 3.035 13.084 1.00 94.62 93 PRO A C 1
ATOM 721 O O . PRO A 1 93 ? -4.276 4.073 12.959 1.00 94.62 93 PRO A O 1
ATOM 724 N N . CYS A 1 94 ? -2.459 3.034 13.689 1.00 95.19 94 CYS A N 1
ATOM 725 C CA . CYS A 1 94 ? -1.820 4.266 14.169 1.00 95.19 94 CYS A CA 1
ATOM 726 C C . CYS A 1 94 ? -1.235 5.146 13.046 1.00 95.19 94 CYS A C 1
ATOM 728 O O . CYS A 1 94 ? -0.657 6.197 13.321 1.00 95.19 94 CYS A O 1
ATOM 730 N N . HIS A 1 95 ? -1.325 4.699 11.793 1.00 95.69 95 HIS A N 1
ATOM 731 C CA . HIS A 1 95 ? -0.720 5.351 10.638 1.00 95.69 95 HIS A CA 1
ATOM 732 C C . HIS A 1 95 ? -1.726 5.965 9.665 1.00 95.69 95 HIS A C 1
ATOM 734 O O . HIS A 1 95 ? -1.291 6.638 8.723 1.00 95.69 95 HIS A O 1
ATOM 740 N N . PHE A 1 96 ? -3.025 5.784 9.899 1.00 95.31 96 PHE A N 1
ATOM 741 C CA . PHE A 1 96 ? -4.085 6.328 9.064 1.00 95.31 96 PHE A CA 1
ATOM 742 C C . PHE A 1 96 ? -5.373 6.557 9.857 1.00 95.31 96 PHE A C 1
ATOM 744 O O . PHE A 1 96 ? -5.582 5.959 10.908 1.00 95.31 96 PHE A O 1
ATOM 751 N N . GLU A 1 97 ? -6.252 7.372 9.293 1.00 94.81 97 GLU A N 1
ATOM 752 C CA . GLU A 1 97 ? -7.636 7.543 9.718 1.00 94.81 97 GLU A CA 1
ATOM 753 C C . GLU A 1 97 ? -8.545 7.332 8.503 1.00 94.81 97 GLU A C 1
ATOM 755 O O . GLU A 1 97 ? -8.184 7.694 7.380 1.00 94.81 97 GLU A O 1
ATOM 760 N N . LEU A 1 98 ? -9.702 6.702 8.713 1.00 91.44 98 LEU A N 1
ATOM 761 C CA . LEU A 1 98 ? -10.751 6.645 7.696 1.00 91.44 98 LEU A CA 1
ATOM 762 C C . LEU A 1 98 ? -11.572 7.928 7.805 1.00 91.44 98 LEU A C 1
ATOM 764 O O . LEU A 1 98 ? -12.006 8.276 8.902 1.00 91.44 98 LEU A O 1
ATOM 768 N N . ILE A 1 99 ? -11.750 8.621 6.685 1.00 91.44 99 ILE A N 1
ATOM 769 C CA . ILE A 1 99 ? -12.447 9.915 6.615 1.00 91.44 99 ILE A CA 1
ATOM 770 C C . ILE A 1 99 ? -13.738 9.860 5.782 1.00 91.44 99 ILE A C 1
ATOM 772 O O . ILE A 1 99 ? -14.381 10.894 5.604 1.00 91.44 99 ILE A O 1
ATOM 776 N N . GLY A 1 100 ? -14.085 8.674 5.269 1.00 65.38 100 GLY A N 1
ATOM 777 C CA . GLY A 1 100 ? -15.310 8.391 4.511 1.00 65.38 100 GLY A CA 1
ATOM 778 C C . GLY A 1 100 ? -16.503 8.023 5.383 1.00 65.38 100 GLY A C 1
ATOM 779 O O . GLY A 1 100 ? -16.291 7.375 6.434 1.00 65.38 100 GLY A O 1
#

Radius of gyration: 15.19 Å; chains: 1; bounding box: 46×29×38 Å

Secondary structure (DSSP, 8-state):
----GGGS-----EESSSSEEEE--GGGEEE-HHHHHHHHHHHHHHHHHHT--HHHHHHHHTT-EEE-TT---EEEEEEEGGGTEEEEEEE-GGGEEE--

Organism: Maridesulfovibrio salexigens (strain ATCC 14822 / DSM 2638 / NCIMB 8403 / VKM B-1763) (NCBI:txid526222)

Foldseek 3Di:
DDDPPVPVDDPPQDDDPNFGKDFDAPVQKDFDPVLVVVVLVVLVVVCVVLVHDSVQVVVQQHSQWIDTPPDPWIWRWGARVSVNDTDIDTHHPVGMDGND

pLDDT: mean 85.75, std 16.22, range [36.44, 96.81]